Protein AF-A0A2C5XQR0-F1 (afdb_monomer_lite)

pLDDT: mean 91.1, std 6.61, range [59.66, 98.12]

Radius of gyration: 17.62 Å; chains: 1; bounding box: 35×45×52 Å

Foldseek 3Di:
DVVVVQCVVQVVPDDPQDRSNVVVCLLVLNQVVCQCVPPDDPLFQRAFGQDRHDDPDDDDDDPPDDPDDPADPPQAFEAEDAFEAASPPRHGQPPKDWDWDDDSPDQKIWIWIDGPQFDIGTAMAGEPPDPCLVPPSRVRRDPSRYWHWAADPDDPRHRTYTYDYGHTYGPVD

Structure (mmCIF, N/CA/C/O backbone):
data_AF-A0A2C5XQR0-F1
#
_entry.id   AF-A0A2C5XQR0-F1
#
loop_
_atom_site.group_PDB
_atom_site.id
_atom_site.type_symbol
_atom_site.label_atom_id
_atom_site.label_alt_id
_atom_site.label_comp_id
_atom_site.label_asym_id
_atom_site.label_entity_id
_atom_site.label_seq_id
_atom_site.pdbx_PDB_ins_code
_atom_site.Cartn_x
_atom_site.Cartn_y
_atom_site.Cartn_z
_atom_site.occupancy
_atom_site.B_iso_or_equiv
_atom_site.auth_seq_id
_atom_site.auth_comp_id
_atom_site.auth_asym_id
_atom_site.auth_atom_id
_atom_site.pdbx_PDB_model_num
ATOM 1 N N . MET A 1 1 ? 16.659 8.920 -31.257 1.00 88.81 1 MET A N 1
ATOM 2 C CA . MET A 1 1 ? 15.585 8.007 -31.726 1.00 88.81 1 MET A CA 1
ATOM 3 C C . MET A 1 1 ? 15.300 6.824 -30.797 1.00 88.81 1 MET A C 1
ATOM 5 O O . MET A 1 1 ? 14.167 6.366 -30.807 1.00 88.81 1 MET A O 1
ATOM 9 N N . HIS A 1 2 ? 16.253 6.315 -30.003 1.00 94.88 2 HIS A N 1
ATOM 10 C CA . HIS A 1 2 ? 16.014 5.140 -29.145 1.00 94.88 2 HIS A CA 1
ATOM 11 C C . HIS A 1 2 ? 14.958 5.356 -28.047 1.00 94.88 2 HIS A C 1
ATOM 13 O O . HIS A 1 2 ? 14.070 4.523 -27.933 1.00 94.88 2 HIS A O 1
ATOM 19 N N . GLY A 1 3 ? 14.965 6.491 -27.333 1.00 92.50 3 GLY A N 1
ATOM 20 C CA . GLY A 1 3 ? 13.944 6.784 -26.310 1.00 92.50 3 GLY A CA 1
ATOM 21 C C . GLY A 1 3 ? 12.514 6.832 -26.865 1.00 92.50 3 GLY A C 1
ATOM 22 O O . GLY A 1 3 ? 11.609 6.221 -26.314 1.00 92.50 3 GLY A O 1
ATOM 23 N N . LEU A 1 4 ? 12.317 7.450 -28.036 1.00 94.62 4 LEU A N 1
ATOM 24 C CA . LEU A 1 4 ? 11.018 7.435 -28.724 1.00 94.62 4 LEU A CA 1
ATOM 25 C C . LEU A 1 4 ? 10.580 6.014 -29.110 1.00 94.62 4 LEU A C 1
ATOM 27 O O . LEU A 1 4 ? 9.403 5.682 -29.026 1.00 94.62 4 LEU A O 1
ATOM 31 N N . ARG A 1 5 ? 11.521 5.165 -29.545 1.00 96.38 5 ARG A N 1
ATOM 32 C CA . ARG A 1 5 ? 11.224 3.760 -29.852 1.00 96.38 5 ARG A CA 1
ATOM 33 C C . ARG A 1 5 ? 10.846 2.978 -28.598 1.00 96.38 5 ARG A C 1
ATOM 35 O O . ARG A 1 5 ? 9.932 2.174 -28.695 1.00 96.38 5 ARG A O 1
ATOM 42 N N . LEU A 1 6 ? 11.506 3.234 -27.467 1.00 95.94 6 LEU A N 1
ATOM 43 C CA . LEU A 1 6 ? 11.184 2.626 -26.176 1.00 95.94 6 LEU A CA 1
ATOM 44 C C . LEU A 1 6 ? 9.759 2.982 -25.739 1.00 95.94 6 LEU A C 1
ATOM 46 O O . LEU A 1 6 ? 8.970 2.074 -25.518 1.00 95.94 6 LEU A O 1
ATOM 50 N N . MET A 1 7 ? 9.402 4.271 -25.717 1.00 95.44 7 MET A N 1
ATOM 51 C CA . MET A 1 7 ? 8.051 4.714 -25.333 1.00 95.44 7 MET A CA 1
ATOM 52 C C . MET A 1 7 ? 6.971 4.123 -26.249 1.00 95.44 7 MET A C 1
ATOM 54 O O . MET A 1 7 ? 5.978 3.573 -25.782 1.00 95.44 7 MET A O 1
ATOM 58 N N . ASN A 1 8 ? 7.190 4.168 -27.568 1.00 96.31 8 ASN A N 1
ATOM 59 C CA . ASN A 1 8 ? 6.261 3.566 -28.527 1.00 96.31 8 ASN A CA 1
ATOM 60 C C . ASN A 1 8 ? 6.166 2.043 -28.379 1.00 96.31 8 ASN A C 1
ATOM 62 O O . ASN A 1 8 ? 5.129 1.468 -28.692 1.00 96.31 8 ASN A O 1
ATOM 66 N N . TRP A 1 9 ? 7.255 1.379 -27.994 1.00 96.50 9 TRP A N 1
ATOM 67 C CA . TRP A 1 9 ? 7.266 -0.060 -27.772 1.00 96.50 9 TRP A CA 1
ATOM 68 C C . TRP A 1 9 ? 6.499 -0.417 -26.502 1.00 96.50 9 TRP A C 1
ATOM 70 O O . TRP A 1 9 ? 5.597 -1.238 -26.611 1.00 96.50 9 TRP A O 1
ATOM 80 N N . ALA A 1 10 ? 6.772 0.254 -25.378 1.00 96.25 10 ALA A N 1
ATOM 81 C CA . ALA A 1 10 ? 6.063 0.079 -24.109 1.00 96.25 10 ALA A CA 1
ATOM 82 C C . ALA A 1 10 ? 4.541 0.193 -24.301 1.00 96.25 10 ALA A C 1
ATOM 84 O O . ALA A 1 10 ? 3.811 -0.751 -24.020 1.00 96.25 10 ALA A O 1
ATOM 85 N N . GLY A 1 11 ? 4.067 1.269 -24.938 1.00 95.75 11 GLY A N 1
ATOM 86 C CA . GLY A 1 11 ? 2.634 1.434 -25.205 1.00 95.75 11 GLY A CA 1
ATOM 87 C C . GLY A 1 11 ? 2.026 0.386 -26.152 1.00 95.75 11 GLY A C 1
ATOM 88 O O . GLY A 1 11 ? 0.831 0.129 -26.085 1.00 95.75 11 GLY A O 1
ATOM 89 N N . ARG A 1 12 ? 2.816 -0.240 -27.040 1.00 96.31 12 ARG A N 1
ATOM 90 C CA . ARG A 1 12 ? 2.332 -1.295 -27.959 1.00 96.31 12 ARG A CA 1
ATOM 91 C C . ARG A 1 12 ? 2.250 -2.675 -27.322 1.00 96.31 12 ARG A C 1
ATOM 93 O O . ARG A 1 12 ? 1.536 -3.520 -27.852 1.00 96.31 12 ARG A O 1
ATOM 100 N N . ILE A 1 13 ? 3.047 -2.927 -26.287 1.00 95.94 13 ILE A N 1
ATOM 101 C CA . ILE A 1 13 ? 3.047 -4.203 -25.564 1.00 95.94 13 ILE A CA 1
ATOM 102 C C . ILE A 1 13 ? 2.142 -4.171 -24.329 1.00 95.94 13 ILE A C 1
ATOM 104 O O . ILE A 1 13 ? 1.935 -5.226 -23.734 1.00 95.94 13 ILE A O 1
ATOM 108 N N . SER A 1 14 ? 1.630 -2.993 -23.952 1.00 95.25 14 SER A N 1
ATOM 109 C CA . SER A 1 14 ? 0.595 -2.861 -22.930 1.00 95.25 14 SER A CA 1
ATOM 110 C C . SER A 1 14 ? -0.750 -3.421 -23.406 1.00 95.25 14 SER A C 1
ATOM 112 O O . SER A 1 14 ? -1.128 -3.272 -24.570 1.00 95.25 14 SER A O 1
ATOM 114 N N . ASP A 1 15 ? -1.491 -4.015 -22.477 1.00 92.38 15 ASP A N 1
ATOM 115 C CA . ASP A 1 15 ? -2.858 -4.508 -22.629 1.00 92.38 15 ASP A CA 1
ATOM 116 C C . ASP A 1 15 ? -3.652 -4.321 -21.314 1.00 92.38 15 ASP A C 1
ATOM 118 O O . ASP A 1 15 ? -3.251 -3.562 -20.434 1.00 92.38 15 ASP A O 1
ATOM 122 N N . ASP A 1 16 ? -4.806 -4.977 -21.175 1.00 86.06 16 ASP A N 1
ATOM 123 C CA . ASP A 1 16 ? -5.667 -4.895 -19.986 1.00 86.06 16 ASP A CA 1
ATOM 124 C C . ASP A 1 16 ? -5.057 -5.538 -18.726 1.00 86.06 16 ASP A C 1
ATOM 126 O O . ASP A 1 16 ? -5.558 -5.340 -17.618 1.00 86.06 16 ASP A O 1
ATOM 130 N N . ARG A 1 17 ? -3.988 -6.324 -18.878 1.00 84.56 17 ARG A N 1
ATOM 131 C CA . ARG A 1 17 ? -3.322 -7.062 -17.796 1.00 84.56 17 ARG A CA 1
ATOM 132 C C . ARG A 1 17 ? -1.903 -6.581 -17.538 1.00 84.56 17 ARG A C 1
ATOM 134 O O . ARG A 1 17 ? -1.385 -6.815 -16.445 1.00 84.56 17 ARG A O 1
ATOM 141 N N . ARG A 1 18 ? -1.278 -5.953 -18.525 1.00 88.69 18 ARG A N 1
ATOM 142 C CA . ARG A 1 18 ? 0.109 -5.510 -18.513 1.00 88.69 18 ARG A CA 1
ATOM 143 C C . ARG A 1 18 ? 0.166 -4.041 -18.900 1.00 88.69 18 ARG A C 1
ATOM 145 O O . ARG A 1 18 ? -0.138 -3.705 -20.035 1.00 88.69 18 ARG A O 1
ATOM 152 N N . ASP A 1 19 ? 0.640 -3.188 -17.999 1.00 91.19 19 ASP A N 1
ATOM 153 C CA . ASP A 1 19 ? 0.912 -1.789 -18.326 1.00 91.19 19 ASP A CA 1
ATOM 154 C C . ASP A 1 19 ? 2.414 -1.494 -18.269 1.00 91.19 19 ASP A C 1
ATOM 156 O O . ASP A 1 19 ? 2.992 -1.209 -17.223 1.00 91.19 19 ASP A O 1
ATOM 160 N N . GLU A 1 20 ? 3.063 -1.580 -19.426 1.00 94.88 20 GLU A N 1
ATOM 161 C CA . GLU A 1 20 ? 4.498 -1.317 -19.572 1.00 94.88 20 GLU A CA 1
ATOM 162 C C . GLU A 1 20 ? 4.825 0.171 -19.637 1.00 94.88 20 GLU A C 1
ATOM 164 O O . GLU A 1 20 ? 5.984 0.555 -19.489 1.00 94.88 20 GLU A O 1
ATOM 169 N N . SER A 1 21 ? 3.817 1.021 -19.851 1.00 92.94 21 SER A N 1
ATOM 170 C CA . SER A 1 21 ? 4.009 2.466 -19.748 1.00 92.94 21 SER A CA 1
ATOM 171 C C . SER A 1 21 ? 4.106 2.867 -18.282 1.00 92.94 21 SER A C 1
ATOM 173 O O . SER A 1 21 ? 5.001 3.636 -17.943 1.00 92.94 21 SER A O 1
ATOM 175 N N . LEU A 1 22 ? 3.255 2.289 -17.426 1.00 91.38 22 LEU A N 1
ATOM 176 C CA . LEU A 1 22 ? 3.355 2.432 -15.974 1.00 91.38 22 LEU A CA 1
ATOM 177 C C . LEU A 1 22 ? 4.695 1.888 -15.463 1.00 91.38 22 LEU A C 1
ATOM 179 O O . LEU A 1 22 ? 5.490 2.657 -14.947 1.00 91.38 22 LEU A O 1
ATOM 183 N N . LEU A 1 23 ? 5.040 0.630 -15.765 1.00 92.50 23 LEU A N 1
ATOM 184 C CA . LEU A 1 23 ? 6.326 0.043 -15.346 1.00 92.50 23 LEU A CA 1
ATOM 185 C C . LEU A 1 23 ? 7.552 0.880 -15.752 1.00 92.50 23 LEU A C 1
ATOM 187 O O . LEU A 1 23 ? 8.527 0.970 -15.006 1.00 92.50 23 LEU A O 1
ATOM 191 N N . LEU A 1 24 ? 7.528 1.490 -16.941 1.00 93.69 24 LEU A N 1
ATOM 192 C CA . LEU A 1 24 ? 8.596 2.388 -17.377 1.00 93.69 24 LEU A CA 1
ATOM 193 C C . LEU A 1 24 ? 8.660 3.660 -16.518 1.00 93.69 24 LEU A C 1
ATOM 195 O O . LEU A 1 24 ? 9.754 4.127 -16.212 1.00 93.69 24 LEU A O 1
ATOM 199 N N . VAL A 1 25 ? 7.513 4.236 -16.165 1.00 93.44 25 VAL A N 1
ATOM 200 C CA . VAL A 1 25 ? 7.399 5.426 -15.308 1.00 93.44 25 VAL A CA 1
ATOM 201 C C . VAL A 1 25 ? 7.865 5.117 -13.879 1.00 93.44 25 VAL A C 1
ATOM 203 O O . VAL A 1 25 ? 8.597 5.933 -13.314 1.00 93.44 25 VAL A O 1
ATOM 206 N N . ASP A 1 26 ? 7.542 3.937 -13.348 1.00 92.62 26 ASP A N 1
ATOM 207 C CA . ASP A 1 26 ? 7.951 3.472 -12.014 1.00 92.62 26 ASP A CA 1
ATOM 208 C C . ASP A 1 26 ? 9.476 3.346 -11.931 1.00 92.62 26 ASP A C 1
ATOM 210 O O . ASP A 1 26 ? 10.112 3.936 -11.061 1.00 92.62 26 ASP A O 1
ATOM 214 N N . VAL A 1 27 ? 10.094 2.660 -12.903 1.00 92.69 27 VAL A N 1
ATOM 215 C CA . VAL A 1 27 ? 11.558 2.466 -12.964 1.00 92.69 27 VAL A CA 1
ATOM 216 C C . VAL A 1 27 ? 12.316 3.779 -13.187 1.00 92.69 27 VAL A C 1
ATOM 218 O O . VAL A 1 27 ? 13.495 3.897 -12.853 1.00 92.69 27 VAL A O 1
ATOM 221 N N . LEU A 1 28 ? 11.667 4.789 -13.766 1.00 94.06 28 LEU A N 1
ATOM 222 C CA . LEU A 1 28 ? 12.232 6.134 -13.885 1.00 94.06 28 LEU A CA 1
ATOM 223 C C . LEU A 1 28 ? 12.022 6.984 -12.619 1.00 94.06 28 LEU A C 1
ATOM 225 O O . LEU A 1 28 ? 12.517 8.111 -12.577 1.00 94.06 28 LEU A O 1
ATOM 229 N N . GLY A 1 29 ? 11.299 6.474 -11.617 1.00 93.25 29 GLY A N 1
ATOM 230 C CA . GLY A 1 29 ? 10.962 7.165 -10.371 1.00 93.25 29 GLY A CA 1
ATOM 231 C C . GLY A 1 29 ? 9.923 8.275 -10.532 1.00 93.25 29 GLY A C 1
ATOM 232 O O . GLY A 1 29 ? 9.740 9.086 -9.626 1.00 93.25 29 GLY A O 1
ATOM 233 N N . LEU A 1 30 ? 9.254 8.356 -11.686 1.00 94.25 30 LEU A N 1
ATOM 234 C CA . LEU A 1 30 ? 8.314 9.438 -11.961 1.00 94.25 30 LEU A CA 1
ATOM 235 C C . LEU A 1 30 ? 6.988 9.243 -11.211 1.00 94.25 30 LEU A C 1
ATOM 237 O O . LEU A 1 30 ? 6.417 10.238 -10.775 1.00 94.25 30 LEU A O 1
ATOM 241 N N . GLU A 1 31 ? 6.523 8.003 -11.018 1.00 93.44 31 GLU A N 1
ATOM 242 C CA . GLU A 1 31 ? 5.325 7.741 -10.203 1.00 93.44 31 GLU A CA 1
ATOM 243 C C . GLU A 1 31 ? 5.569 8.146 -8.744 1.00 93.44 31 GLU A C 1
ATOM 245 O O . GLU A 1 31 ? 4.833 8.974 -8.216 1.00 93.44 31 GLU A O 1
ATOM 250 N N . THR A 1 32 ? 6.660 7.666 -8.141 1.00 93.94 32 THR A N 1
ATOM 251 C CA . THR A 1 32 ? 7.085 8.031 -6.780 1.00 93.94 32 THR A CA 1
ATOM 252 C C . THR A 1 32 ? 7.224 9.542 -6.611 1.00 93.94 32 THR A C 1
ATOM 254 O O . THR A 1 32 ? 6.722 10.107 -5.645 1.00 93.94 32 THR A O 1
ATOM 257 N N . LEU A 1 33 ? 7.839 10.234 -7.576 1.00 94.62 33 LEU A N 1
ATOM 258 C CA . LEU A 1 33 ? 7.957 11.690 -7.516 1.00 94.62 33 LEU A CA 1
ATOM 259 C C . LEU A 1 33 ? 6.586 12.384 -7.532 1.00 94.62 33 LEU A C 1
ATOM 261 O O . LEU A 1 33 ? 6.387 13.373 -6.829 1.00 94.62 33 LEU A O 1
ATOM 265 N N . VAL A 1 34 ? 5.648 11.911 -8.355 1.00 94.00 34 VAL A N 1
ATOM 266 C CA . VAL A 1 34 ? 4.288 12.467 -8.398 1.00 94.00 34 VAL A CA 1
ATOM 267 C C . VAL A 1 34 ? 3.547 12.177 -7.093 1.00 94.00 34 VAL A C 1
ATOM 269 O O . VAL A 1 34 ? 2.905 13.088 -6.572 1.00 94.00 34 VAL A O 1
ATOM 272 N N . ASP A 1 35 ? 3.662 10.965 -6.549 1.00 93.19 35 ASP A N 1
ATOM 273 C CA . ASP A 1 35 ? 3.119 10.584 -5.239 1.00 93.19 35 ASP A CA 1
ATOM 274 C C . ASP A 1 35 ? 3.609 11.545 -4.144 1.00 93.19 35 ASP A C 1
ATOM 276 O O . ASP A 1 35 ? 2.798 12.220 -3.509 1.00 93.19 35 ASP A O 1
ATOM 280 N N . ASP A 1 36 ? 4.925 11.726 -4.016 1.00 91.94 36 ASP A N 1
ATOM 281 C CA . ASP A 1 36 ? 5.524 12.613 -3.012 1.00 91.94 36 ASP A CA 1
ATOM 282 C C . ASP A 1 36 ? 5.054 14.067 -3.142 1.00 91.94 36 ASP A C 1
ATOM 284 O O . ASP A 1 36 ? 4.781 14.734 -2.142 1.00 91.94 36 ASP A O 1
ATOM 288 N N . LEU A 1 37 ? 4.938 14.573 -4.373 1.00 92.44 37 LEU A N 1
ATOM 289 C CA . LEU A 1 37 ? 4.529 15.956 -4.630 1.00 92.44 37 LEU A CA 1
ATOM 290 C C . LEU A 1 37 ? 3.038 16.209 -4.395 1.00 92.44 37 LEU A C 1
ATOM 292 O O . LEU A 1 37 ? 2.652 17.360 -4.187 1.00 92.44 37 LEU A O 1
ATOM 296 N N . THR A 1 38 ? 2.198 15.179 -4.500 1.00 90.06 38 THR A N 1
ATOM 297 C CA . THR A 1 38 ? 0.736 15.347 -4.518 1.00 90.06 38 THR A CA 1
ATOM 298 C C . THR A 1 38 ? 0.040 14.805 -3.279 1.00 90.06 38 THR A C 1
ATOM 300 O O . THR A 1 38 ? -1.001 15.346 -2.905 1.00 90.06 38 THR A O 1
ATOM 303 N N . LEU A 1 39 ? 0.596 13.769 -2.646 1.00 86.75 39 LEU A N 1
ATOM 304 C CA . LEU A 1 39 ? -0.048 13.024 -1.563 1.00 86.75 39 LEU A CA 1
ATOM 305 C C . LEU A 1 39 ? 0.731 13.052 -0.243 1.00 86.75 39 LEU A C 1
ATOM 307 O O . LEU A 1 39 ? 0.176 12.675 0.789 1.00 86.75 39 LEU A O 1
ATOM 311 N N . GLY A 1 40 ? 1.980 13.529 -0.245 1.00 75.38 40 GLY A N 1
ATOM 312 C CA . GLY A 1 40 ? 2.784 13.649 0.967 1.00 75.38 40 GLY A CA 1
ATOM 313 C C . GLY A 1 40 ? 2.085 14.480 2.048 1.00 75.38 40 GLY A C 1
ATOM 314 O O . GLY A 1 40 ? 1.843 15.675 1.874 1.00 75.38 40 GLY A O 1
ATOM 315 N N . ASN A 1 41 ? 1.789 13.857 3.191 1.00 77.19 41 ASN A N 1
ATOM 316 C CA . ASN A 1 41 ? 1.195 14.519 4.348 1.00 77.19 41 ASN A CA 1
ATOM 317 C C . ASN A 1 41 ? 1.890 14.066 5.638 1.00 77.19 41 ASN A C 1
ATOM 319 O O . ASN A 1 41 ? 1.818 12.902 6.018 1.00 77.19 41 ASN A O 1
ATOM 323 N N . ALA A 1 42 ? 2.537 15.003 6.334 1.00 76.62 42 ALA A N 1
ATOM 324 C CA . ALA A 1 42 ? 3.322 14.713 7.532 1.00 76.62 42 ALA A CA 1
ATOM 325 C C . ALA A 1 42 ? 2.488 14.272 8.753 1.00 76.62 42 ALA A C 1
ATOM 327 O O . ALA A 1 42 ? 3.057 13.733 9.702 1.00 76.62 42 ALA A O 1
ATOM 328 N N . SER A 1 43 ? 1.173 14.527 8.782 1.00 82.38 43 SER A N 1
ATOM 329 C CA . SER A 1 43 ? 0.307 14.110 9.897 1.00 82.38 43 SER A CA 1
ATOM 330 C C . SER A 1 43 ? -0.348 12.740 9.692 1.00 82.38 43 SER A C 1
ATOM 332 O O . SER A 1 43 ? -0.815 12.152 10.671 1.00 82.38 43 SER A O 1
ATOM 334 N N . ALA A 1 44 ? -0.358 12.221 8.462 1.00 93.38 44 ALA A N 1
ATOM 335 C CA . ALA A 1 44 ? -0.954 10.941 8.086 1.00 93.38 44 ALA A CA 1
ATOM 336 C C . ALA A 1 44 ? 0.120 9.875 7.805 1.00 93.38 44 ALA A C 1
ATOM 338 O O . ALA A 1 44 ? 1.316 10.164 7.769 1.00 93.38 44 ALA A O 1
ATOM 339 N N . THR A 1 45 ? -0.300 8.622 7.623 1.00 96.31 45 THR A N 1
ATOM 340 C CA . THR A 1 45 ? 0.599 7.557 7.162 1.00 96.31 45 THR A CA 1
ATOM 341 C C . THR A 1 45 ? 1.145 7.905 5.777 1.00 96.31 45 THR A C 1
ATOM 343 O O . THR A 1 45 ? 0.393 8.332 4.901 1.00 96.31 45 THR A O 1
ATOM 346 N N . ALA A 1 46 ? 2.452 7.708 5.580 1.00 95.44 46 ALA A N 1
ATOM 347 C CA . ALA A 1 46 ? 3.105 7.998 4.311 1.00 95.44 46 ALA A CA 1
ATOM 348 C C . ALA A 1 46 ? 2.488 7.175 3.169 1.00 95.44 46 ALA A C 1
ATOM 350 O O . ALA A 1 46 ? 2.216 5.979 3.312 1.00 95.44 46 ALA A O 1
ATOM 351 N N . THR A 1 47 ? 2.267 7.820 2.029 1.00 95.50 47 THR A N 1
ATOM 352 C CA . THR A 1 47 ? 1.813 7.149 0.811 1.00 95.50 47 THR A CA 1
ATOM 353 C C . THR A 1 47 ? 2.962 6.407 0.138 1.00 95.50 47 THR A C 1
ATOM 355 O O . THR A 1 47 ? 4.135 6.643 0.434 1.00 95.50 47 THR A O 1
ATOM 358 N N . SER A 1 48 ? 2.627 5.493 -0.761 1.00 94.75 48 SER A N 1
ATOM 359 C CA . SER A 1 48 ? 3.564 4.885 -1.700 1.00 94.75 48 SER A CA 1
ATOM 360 C C . SER A 1 48 ? 2.799 4.491 -2.960 1.00 94.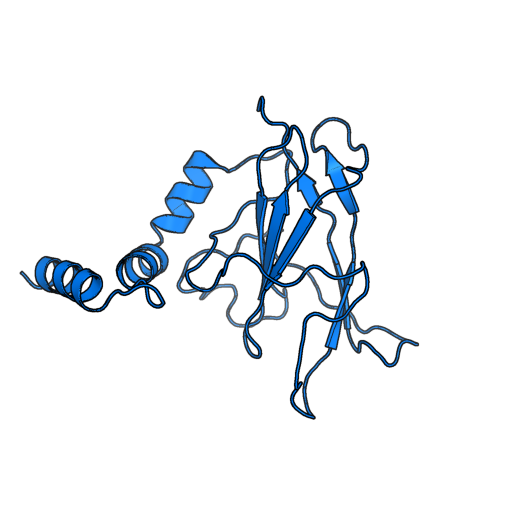75 48 SER A C 1
ATOM 362 O O . SER A 1 48 ? 1.567 4.441 -2.967 1.00 94.75 48 SER A O 1
ATOM 364 N N . ILE A 1 49 ? 3.529 4.208 -4.031 1.00 93.25 49 ILE A N 1
ATOM 365 C CA . ILE A 1 49 ? 2.949 3.911 -5.336 1.00 93.25 49 ILE A CA 1
ATOM 366 C C . ILE A 1 49 ? 2.032 2.679 -5.307 1.00 93.25 49 ILE A C 1
ATOM 368 O O . ILE A 1 49 ? 2.218 1.753 -4.510 1.00 93.25 49 ILE A O 1
ATOM 372 N N . LEU A 1 50 ? 1.046 2.641 -6.207 1.00 90.38 50 LEU A N 1
ATOM 373 C CA . LEU A 1 50 ? 0.114 1.512 -6.308 1.00 90.38 50 LEU A CA 1
ATOM 374 C C . LEU A 1 50 ? 0.788 0.283 -6.927 1.00 90.38 50 LEU A C 1
ATOM 376 O O . LEU A 1 50 ? 0.524 -0.853 -6.523 1.00 90.38 50 LEU A O 1
ATOM 380 N N . GLY A 1 51 ? 1.649 0.519 -7.916 1.00 84.94 51 GLY A N 1
ATOM 381 C CA . GLY A 1 51 ? 2.229 -0.520 -8.750 1.00 84.94 51 GLY A CA 1
ATOM 382 C C . GLY A 1 51 ? 1.208 -1.195 -9.686 1.00 84.94 51 GLY A C 1
ATOM 383 O O . GLY A 1 51 ? -0.012 -1.039 -9.567 1.00 84.94 51 GLY A O 1
ATOM 384 N N . PRO A 1 52 ? 1.681 -2.013 -10.638 1.00 86.19 52 PRO A N 1
ATOM 385 C CA . PRO A 1 52 ? 0.865 -2.519 -11.749 1.00 86.19 52 PRO A CA 1
ATOM 386 C C . PRO A 1 52 ? -0.001 -3.739 -11.392 1.00 86.19 52 PRO A C 1
ATOM 388 O O . PRO A 1 52 ? -0.789 -4.225 -12.214 1.00 86.19 52 PRO A O 1
ATOM 391 N N . MET A 1 53 ? 0.180 -4.290 -10.189 1.00 87.62 53 MET A N 1
ATOM 392 C CA . MET A 1 53 ? -0.370 -5.593 -9.802 1.00 87.62 53 MET A CA 1
ATOM 393 C C . MET A 1 53 ? -1.694 -5.504 -9.049 1.00 87.62 53 MET A C 1
ATOM 395 O O . MET A 1 53 ? -2.334 -6.537 -8.850 1.00 87.62 53 MET A O 1
ATOM 399 N N . TRP A 1 54 ? -2.143 -4.301 -8.679 1.00 90.94 54 TRP A N 1
ATOM 400 C CA . TRP A 1 54 ? -3.454 -4.139 -8.063 1.00 90.94 54 TRP A CA 1
ATOM 401 C C . TRP A 1 54 ? -4.567 -4.576 -9.026 1.00 90.94 54 TRP A C 1
ATOM 403 O O . TRP A 1 54 ? -4.513 -4.355 -10.244 1.00 90.94 54 TRP A O 1
ATOM 413 N N . ARG A 1 55 ? -5.594 -5.225 -8.477 1.00 87.94 55 ARG A N 1
ATOM 414 C CA . ARG A 1 55 ? -6.775 -5.675 -9.214 1.00 87.94 55 ARG A CA 1
ATOM 415 C C . ARG A 1 55 ? -8.017 -5.332 -8.411 1.00 87.94 55 ARG A C 1
ATOM 417 O O . ARG A 1 55 ? -8.106 -5.641 -7.230 1.00 87.94 55 ARG A O 1
ATOM 424 N N . ALA A 1 56 ? -8.993 -4.732 -9.082 1.00 89.00 56 ALA A N 1
ATOM 425 C CA . ALA A 1 56 ? -10.281 -4.440 -8.475 1.00 89.00 56 ALA A CA 1
ATOM 426 C C . ALA A 1 56 ? -11.044 -5.727 -8.118 1.00 89.00 56 ALA A C 1
ATOM 428 O O . ALA A 1 56 ? -10.902 -6.753 -8.787 1.00 89.00 56 ALA A O 1
ATOM 429 N N . ASN A 1 57 ? -11.945 -5.617 -7.139 1.00 88.25 57 ASN A N 1
ATOM 430 C CA . ASN A 1 57 ? -12.864 -6.679 -6.716 1.00 88.25 57 ASN A CA 1
ATOM 431 C C . ASN A 1 57 ? -12.163 -7.910 -6.118 1.00 88.25 57 ASN A C 1
ATOM 433 O O . ASN A 1 57 ? -12.589 -9.045 -6.349 1.00 88.25 57 ASN A O 1
ATOM 437 N N . ALA A 1 58 ? -11.102 -7.693 -5.336 1.00 90.25 58 ALA A N 1
ATOM 438 C CA . ALA A 1 58 ? -10.613 -8.725 -4.433 1.00 90.25 58 ALA A CA 1
ATOM 439 C C . ALA A 1 58 ? -11.766 -9.200 -3.520 1.00 90.25 58 ALA A C 1
ATOM 441 O O . ALA A 1 58 ? -12.619 -8.399 -3.126 1.00 90.25 58 ALA A O 1
ATOM 442 N N . PRO A 1 59 ? -11.849 -10.502 -3.203 1.00 92.06 59 PRO A N 1
ATOM 443 C CA . PRO A 1 59 ? -12.932 -11.007 -2.371 1.00 92.06 59 PRO A CA 1
ATOM 444 C C . PRO A 1 59 ? -12.838 -10.426 -0.956 1.00 92.06 59 PRO A C 1
ATOM 446 O O . PRO A 1 59 ? -11.767 -10.417 -0.346 1.00 92.06 59 PRO A O 1
ATOM 449 N N . ILE A 1 60 ? -13.982 -9.976 -0.440 1.00 93.19 60 ILE A N 1
ATOM 450 C CA . ILE A 1 60 ?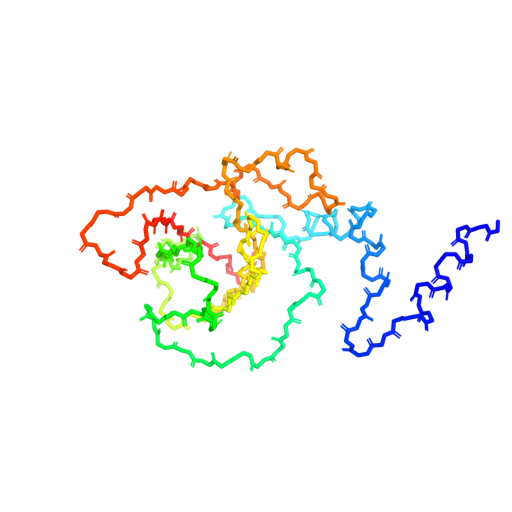 -14.121 -9.458 0.923 1.00 93.19 60 ILE A CA 1
ATOM 451 C C . ILE A 1 60 ? -13.910 -10.605 1.913 1.00 93.19 60 ILE A C 1
ATOM 453 O O . ILE A 1 60 ? -14.384 -11.723 1.693 1.00 93.19 60 ILE A O 1
ATOM 457 N N . ARG A 1 61 ? -13.185 -10.329 2.998 1.00 93.56 61 ARG A N 1
ATOM 458 C CA . ARG A 1 61 ? -12.890 -11.290 4.063 1.00 93.56 61 ARG A CA 1
ATOM 459 C C . ARG A 1 61 ? -13.141 -10.670 5.427 1.00 93.56 61 ARG A C 1
ATOM 461 O O . ARG A 1 61 ? -12.981 -9.465 5.597 1.00 93.56 61 ARG A O 1
ATOM 468 N N . ASP A 1 62 ? -13.466 -11.520 6.393 1.00 94.31 62 ASP A N 1
ATOM 469 C CA . ASP A 1 62 ? -13.544 -11.121 7.794 1.00 94.31 62 ASP A CA 1
ATOM 470 C C . ASP A 1 62 ? -12.143 -10.802 8.332 1.00 94.31 62 ASP A C 1
ATOM 472 O O . ASP A 1 62 ? -11.159 -11.456 7.963 1.00 94.31 62 ASP A O 1
ATOM 476 N N . ASN A 1 63 ? -12.051 -9.831 9.242 1.00 93.50 63 ASN A N 1
ATOM 477 C CA . ASN A 1 63 ? -10.790 -9.466 9.885 1.00 93.50 63 ASN A CA 1
ATOM 478 C C . ASN A 1 63 ? -10.144 -10.685 10.580 1.00 93.50 63 ASN A C 1
ATOM 480 O O . ASN A 1 63 ? -10.817 -11.462 11.259 1.00 93.50 63 ASN A O 1
ATOM 484 N N . GLY A 1 64 ? -8.833 -10.856 10.395 1.00 91.25 64 GLY A N 1
ATOM 485 C CA . GLY A 1 64 ? -8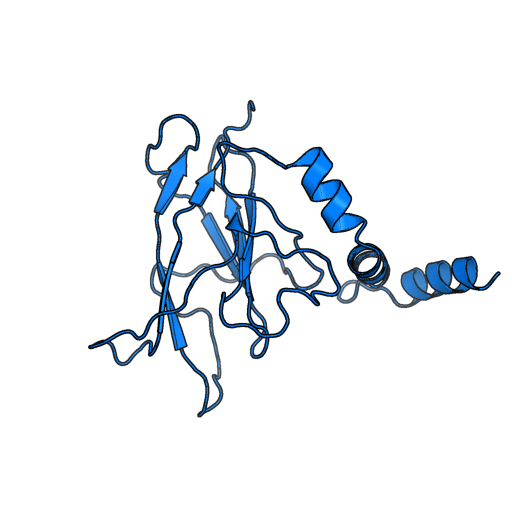.061 -12.003 10.880 1.00 91.25 64 GLY A CA 1
ATOM 486 C C . GLY A 1 64 ? -8.074 -13.228 9.957 1.00 91.25 64 GLY A C 1
ATOM 487 O O . GLY A 1 64 ? -7.419 -14.225 10.269 1.00 91.25 64 GLY A O 1
ATOM 488 N N . SER A 1 65 ? -8.783 -13.176 8.825 1.00 92.19 65 SER A N 1
ATOM 489 C CA . SER A 1 65 ? -8.725 -14.226 7.802 1.00 92.19 65 SER A CA 1
ATOM 490 C C . SER A 1 65 ? -7.410 -14.176 7.012 1.00 92.19 65 SER A C 1
ATOM 492 O O . SER A 1 65 ? -6.913 -13.087 6.721 1.00 92.19 65 SER A O 1
ATOM 494 N N . PRO A 1 66 ? -6.858 -15.326 6.584 1.00 90.38 66 PRO A N 1
ATOM 495 C CA . PRO A 1 66 ? -5.679 -15.346 5.727 1.00 90.38 66 PRO A CA 1
ATOM 496 C C . PRO A 1 66 ? -5.992 -14.823 4.315 1.00 90.38 66 PRO A C 1
ATOM 498 O O . PRO A 1 66 ? -7.063 -15.085 3.759 1.00 90.38 66 PRO A O 1
ATOM 501 N N . ILE A 1 67 ? -5.022 -14.132 3.710 1.00 89.62 67 ILE A N 1
ATOM 502 C CA . ILE A 1 67 ? -5.089 -13.679 2.308 1.00 89.62 67 ILE A CA 1
ATOM 503 C C . ILE A 1 67 ? -4.357 -14.613 1.331 1.00 89.62 67 ILE A C 1
ATOM 505 O O . ILE A 1 67 ? -4.602 -14.545 0.131 1.00 89.62 67 ILE A O 1
ATOM 509 N N . GLY A 1 68 ? -3.459 -15.472 1.826 1.00 82.56 68 GLY A N 1
ATOM 510 C CA . GLY A 1 68 ? -2.697 -16.422 1.014 1.00 82.56 68 GLY A CA 1
ATOM 511 C C . GLY A 1 68 ? -3.476 -17.707 0.718 1.00 82.56 68 GLY A C 1
ATOM 512 O O . GLY A 1 68 ? -4.164 -18.235 1.590 1.00 82.56 68 GLY A O 1
ATOM 513 N N . PHE A 1 69 ? -3.320 -18.229 -0.500 1.00 80.00 69 PHE A N 1
ATOM 514 C CA . PHE A 1 69 ? -3.872 -19.509 -0.961 1.00 80.00 69 PHE A CA 1
ATOM 515 C C . PHE A 1 69 ? -2.738 -20.383 -1.488 1.00 80.00 69 PHE A C 1
ATOM 517 O O . PHE A 1 69 ? -1.767 -19.847 -2.019 1.00 80.00 69 PHE A O 1
ATOM 524 N N . ASP A 1 70 ? -2.863 -21.705 -1.341 1.00 83.12 70 ASP A N 1
ATOM 525 C CA . ASP A 1 70 ? -1.914 -22.688 -1.886 1.00 83.12 70 ASP A CA 1
ATOM 526 C C . ASP A 1 70 ? -0.444 -22.379 -1.546 1.00 83.12 70 ASP A C 1
ATOM 528 O O . ASP A 1 70 ? 0.443 -22.405 -2.401 1.00 83.12 70 ASP A O 1
ATOM 532 N N . LEU A 1 71 ? -0.197 -22.047 -0.274 1.00 83.38 71 LEU A N 1
ATOM 533 C CA . LEU A 1 71 ? 1.122 -21.644 0.203 1.00 83.38 71 LEU A CA 1
ATOM 534 C C . LEU A 1 71 ? 2.160 -22.764 -0.006 1.00 83.38 71 LEU A C 1
ATOM 536 O O . LEU A 1 71 ? 1.875 -23.926 0.306 1.00 83.38 71 LEU A O 1
ATOM 540 N N . PRO A 1 72 ? 3.377 -22.429 -0.480 1.00 84.88 72 PRO A N 1
ATOM 541 C CA . PRO A 1 72 ? 4.492 -23.366 -0.512 1.00 84.88 72 PRO A CA 1
ATOM 542 C C . PRO A 1 72 ? 4.749 -24.007 0.864 1.00 84.88 72 PRO A C 1
ATOM 544 O O . PRO A 1 72 ? 4.540 -23.354 1.888 1.00 84.88 72 PRO A O 1
ATOM 547 N N . PRO A 1 73 ? 5.242 -25.259 0.929 1.00 84.56 73 PRO A N 1
ATOM 548 C CA . PRO A 1 73 ? 5.524 -25.926 2.205 1.00 84.56 73 PRO A CA 1
ATOM 549 C C . PRO A 1 73 ? 6.530 -25.184 3.098 1.00 84.56 73 PRO A C 1
ATOM 551 O O . PRO A 1 73 ? 6.513 -25.340 4.317 1.00 84.56 73 PRO A O 1
ATOM 554 N N . ASP A 1 74 ? 7.418 -24.403 2.490 1.00 84.38 74 ASP A N 1
ATOM 555 C CA . ASP A 1 74 ? 8.443 -23.586 3.133 1.00 84.38 74 ASP A CA 1
ATOM 556 C C . ASP A 1 74 ? 8.013 -22.128 3.345 1.00 84.38 74 ASP A C 1
ATOM 558 O O . ASP A 1 74 ? 8.818 -21.325 3.814 1.00 84.38 74 ASP A O 1
ATOM 562 N N . ALA A 1 75 ? 6.752 -21.782 3.060 1.00 84.44 75 ALA A N 1
ATOM 563 C CA . ALA A 1 75 ? 6.246 -20.436 3.272 1.00 84.44 75 ALA A CA 1
ATOM 564 C C . ALA A 1 75 ? 6.384 -20.001 4.740 1.00 84.44 75 ALA A C 1
ATOM 566 O O . ALA A 1 75 ? 6.116 -20.747 5.697 1.00 84.44 75 ALA A O 1
ATOM 567 N N . GLU A 1 76 ? 6.783 -18.748 4.911 1.00 86.12 76 GLU A N 1
ATOM 568 C CA . GLU A 1 76 ? 6.785 -18.075 6.196 1.00 86.12 76 GLU A CA 1
ATOM 569 C C . GLU A 1 76 ? 5.518 -17.231 6.322 1.00 86.12 76 GLU A C 1
ATOM 571 O O . GLU A 1 76 ? 5.224 -16.384 5.482 1.00 86.12 76 GLU A O 1
ATOM 576 N N . THR A 1 77 ? 4.717 -17.522 7.345 1.00 89.12 77 THR A N 1
ATOM 577 C CA . THR A 1 77 ? 3.428 -16.869 7.563 1.00 89.12 77 THR A CA 1
ATOM 578 C C . THR A 1 77 ? 3.556 -15.748 8.582 1.00 89.12 77 THR A C 1
ATOM 580 O O . THR A 1 77 ? 4.174 -15.907 9.638 1.00 89.12 77 THR A O 1
ATOM 583 N N . VAL A 1 78 ? 2.918 -14.625 8.268 1.00 91.38 78 VAL A N 1
ATOM 584 C CA . VAL A 1 78 ? 2.926 -13.393 9.056 1.00 91.38 78 VAL A CA 1
ATOM 585 C C . VAL A 1 78 ? 1.514 -13.079 9.527 1.00 91.38 78 VAL A C 1
ATOM 587 O O . VAL A 1 78 ? 0.570 -13.114 8.738 1.00 91.38 78 VAL A O 1
ATOM 590 N N . PHE A 1 79 ? 1.377 -12.733 10.804 1.00 93.81 79 PHE A N 1
ATOM 591 C CA . PHE A 1 79 ? 0.172 -12.125 11.347 1.00 93.81 79 PHE A CA 1
ATOM 592 C C . PHE A 1 79 ? 0.336 -10.606 11.369 1.00 93.81 79 PHE A C 1
ATOM 594 O O . PHE A 1 79 ? 1.072 -10.065 12.190 1.00 93.81 79 PHE A O 1
ATOM 601 N N . MET A 1 80 ? -0.344 -9.927 10.451 1.00 94.31 80 MET A N 1
ATOM 602 C CA . MET A 1 80 ? -0.393 -8.471 10.408 1.00 94.31 80 MET A CA 1
ATOM 603 C C . MET A 1 80 ? -1.625 -7.964 11.158 1.00 94.31 80 MET A C 1
ATOM 605 O O . MET A 1 80 ? -2.735 -8.442 10.921 1.00 94.31 80 MET A O 1
ATOM 609 N N . HIS A 1 81 ? -1.438 -6.979 12.034 1.00 95.25 81 HIS A N 1
ATOM 610 C CA . HIS A 1 81 ? -2.528 -6.334 12.764 1.00 95.25 81 HIS A CA 1
ATOM 611 C C . HIS A 1 81 ? -2.270 -4.836 12.961 1.00 95.25 81 HIS A C 1
ATOM 613 O O . HIS A 1 81 ? -1.142 -4.366 12.849 1.00 95.25 81 HIS A O 1
ATOM 619 N N . GLY A 1 82 ? -3.317 -4.082 13.288 1.00 96.12 82 GLY A N 1
ATOM 620 C CA . GLY A 1 82 ? -3.220 -2.645 13.533 1.00 96.12 82 GLY A CA 1
ATOM 621 C C . GLY A 1 82 ? -4.586 -1.984 13.641 1.00 96.12 82 GLY A C 1
ATOM 622 O O . GLY A 1 82 ? -5.619 -2.653 13.543 1.00 96.12 82 GLY A O 1
ATOM 623 N N . THR A 1 83 ? -4.577 -0.670 13.842 1.00 97.56 83 THR A N 1
ATOM 624 C CA . THR A 1 83 ? -5.782 0.162 13.932 1.00 97.56 83 THR A CA 1
ATOM 625 C C . THR A 1 83 ? -5.752 1.258 12.876 1.00 97.56 83 THR A C 1
ATOM 627 O O . THR A 1 83 ? -4.727 1.907 12.685 1.00 97.56 83 THR A O 1
ATOM 630 N N . VAL A 1 84 ? -6.888 1.491 12.214 1.00 98.12 84 VAL A N 1
ATOM 631 C CA . VAL A 1 84 ? -7.076 2.650 11.333 1.00 98.12 84 VAL A CA 1
ATOM 632 C C . VAL A 1 84 ? -7.683 3.790 12.149 1.00 98.12 84 VAL A C 1
ATOM 634 O O . VAL A 1 84 ? -8.735 3.615 12.767 1.00 98.12 84 VAL A O 1
ATOM 637 N N . THR A 1 85 ? -7.031 4.948 12.160 1.00 97.88 85 THR A N 1
ATOM 638 C CA . THR A 1 85 ? -7.455 6.147 12.891 1.00 97.88 85 THR A CA 1
ATOM 639 C C . THR A 1 85 ? -7.451 7.380 11.995 1.00 97.88 85 THR A C 1
ATOM 641 O O . THR A 1 85 ? -6.772 7.430 10.967 1.00 97.88 85 THR A O 1
ATOM 644 N N . ASP A 1 86 ? -8.221 8.390 12.381 1.00 96.75 86 ASP A N 1
ATOM 645 C CA . ASP A 1 86 ? -8.138 9.714 11.774 1.00 96.75 86 ASP A CA 1
ATOM 646 C C . ASP A 1 86 ? -6.836 10.414 12.195 1.00 96.75 86 ASP A C 1
ATOM 648 O O . ASP A 1 86 ? -6.428 10.386 13.361 1.00 96.75 86 ASP A O 1
ATOM 652 N N . ALA A 1 87 ? -6.161 11.045 11.238 1.00 94.94 87 ALA A N 1
ATOM 653 C CA . ALA A 1 87 ? -4.854 11.648 11.456 1.00 94.94 87 ALA A CA 1
ATOM 654 C C . ALA A 1 87 ? -4.896 12.867 12.391 1.00 94.94 87 ALA A C 1
ATOM 656 O O . ALA A 1 87 ? -3.895 13.132 13.060 1.00 94.94 87 ALA A O 1
ATOM 657 N N . GLU A 1 88 ? -6.009 13.600 12.455 1.00 92.88 88 GLU A N 1
ATOM 658 C CA . GLU A 1 88 ? -6.116 14.841 13.229 1.00 92.88 88 GLU A CA 1
ATOM 659 C C . GLU A 1 88 ? -6.656 14.599 14.645 1.00 92.88 88 GLU A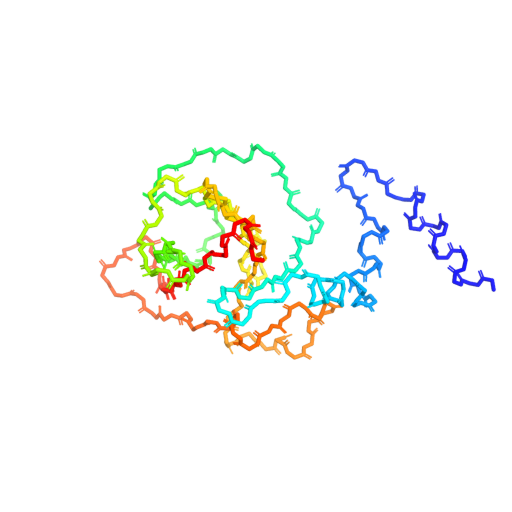 C 1
ATOM 661 O O . GLU A 1 88 ? -6.036 14.998 15.630 1.00 92.88 88 GLU A O 1
ATOM 666 N N . SER A 1 89 ? -7.792 13.916 14.752 1.00 94.50 89 SER A N 1
ATOM 667 C CA . SER A 1 89 ? -8.473 13.604 16.009 1.00 94.50 89 SER A CA 1
ATOM 668 C C . SER A 1 89 ? -7.875 12.401 16.741 1.00 94.50 89 SER A C 1
ATOM 670 O O . SER A 1 89 ? -7.969 12.331 17.965 1.00 94.50 89 SER A O 1
ATOM 672 N N . GLY A 1 90 ? -7.253 11.463 16.016 1.00 95.50 90 GLY A N 1
ATOM 673 C CA . GLY A 1 90 ? -6.758 10.196 16.563 1.00 95.50 90 GLY A CA 1
ATOM 674 C C . GLY A 1 90 ? -7.853 9.164 16.853 1.00 95.50 90 GLY A C 1
ATOM 675 O O . GLY A 1 90 ? -7.551 8.099 17.392 1.00 95.50 90 GLY A O 1
ATOM 676 N N . GLU A 1 91 ? -9.108 9.454 16.507 1.00 96.81 91 GLU A N 1
ATOM 677 C CA . GLU A 1 91 ? -10.233 8.552 16.749 1.00 96.81 91 GLU A CA 1
ATOM 678 C C . GLU A 1 91 ? -10.205 7.343 15.792 1.00 96.81 91 GLU A C 1
ATOM 680 O O . GLU A 1 91 ? -9.852 7.494 14.617 1.00 96.81 91 GLU A O 1
ATOM 685 N N . PRO A 1 92 ? -10.591 6.136 16.249 1.00 97.50 92 PRO A N 1
ATOM 686 C CA . PRO A 1 92 ? -10.697 4.964 15.386 1.00 97.50 92 PRO A CA 1
ATOM 687 C C . PRO A 1 92 ? -11.744 5.130 14.280 1.00 97.50 92 PRO A C 1
ATOM 689 O O . PRO A 1 92 ? -12.886 5.523 14.530 1.00 97.50 92 PRO A O 1
ATOM 692 N N . LEU A 1 93 ? -11.376 4.740 13.060 1.00 97.31 93 LEU A N 1
ATOM 693 C CA . LEU A 1 93 ? -12.260 4.765 11.899 1.00 97.31 93 LEU A CA 1
ATOM 694 C C . LEU A 1 93 ? -12.971 3.422 11.745 1.00 97.31 93 LEU A C 1
ATOM 696 O O . LEU A 1 93 ? -12.441 2.462 11.187 1.00 97.31 93 LEU A O 1
ATOM 700 N N . VAL A 1 94 ? -14.194 3.365 12.271 1.00 95.88 94 VAL A N 1
ATOM 701 C CA . VAL A 1 94 ? -15.083 2.206 12.128 1.00 95.88 94 VAL A CA 1
ATOM 702 C C . VAL A 1 94 ? -15.493 2.049 10.661 1.00 95.88 94 VAL A C 1
ATOM 704 O O . VAL A 1 94 ? -15.698 3.038 9.959 1.00 95.88 94 VAL A O 1
ATOM 707 N N . ASP A 1 95 ? -15.606 0.798 10.213 1.00 94.25 95 ASP A N 1
ATOM 708 C CA . ASP A 1 95 ? -15.956 0.419 8.837 1.00 94.25 95 ASP A CA 1
ATOM 709 C C . ASP A 1 95 ? -14.945 0.878 7.767 1.00 94.25 95 ASP A C 1
ATOM 711 O O . ASP A 1 95 ? -15.280 0.948 6.584 1.00 94.25 95 ASP A O 1
ATOM 715 N N . ALA A 1 96 ? -13.697 1.171 8.156 1.00 96.75 96 ALA A N 1
ATOM 716 C CA . ALA A 1 96 ? -12.614 1.360 7.197 1.00 96.75 96 ALA A CA 1
ATOM 717 C C . ALA A 1 96 ? -12.359 0.063 6.409 1.00 96.75 96 ALA A C 1
ATOM 719 O O . ALA A 1 96 ? -12.191 -1.018 6.980 1.00 96.75 96 ALA A O 1
ATOM 720 N N . GLU A 1 97 ? -12.301 0.179 5.086 1.00 95.88 97 GLU A N 1
ATOM 721 C CA . GLU A 1 97 ? -11.971 -0.919 4.185 1.00 95.88 97 GLU A CA 1
ATOM 722 C C . GLU A 1 97 ? -10.459 -0.970 3.972 1.00 95.88 97 GLU A C 1
ATOM 724 O O . GLU A 1 97 ? -9.846 0.046 3.639 1.00 95.88 97 GLU A O 1
ATOM 729 N N . VAL A 1 98 ? -9.863 -2.154 4.125 1.00 96.25 98 VAL A N 1
ATOM 730 C CA . VAL A 1 98 ? -8.433 -2.396 3.898 1.00 96.25 98 VAL A CA 1
ATOM 731 C C . VAL A 1 98 ? -8.283 -3.463 2.820 1.00 96.25 98 VAL A C 1
ATOM 733 O O . VAL A 1 98 ? -8.575 -4.638 3.043 1.00 96.25 98 VAL A O 1
ATOM 736 N N . ASP A 1 99 ? -7.835 -3.044 1.642 1.00 96.25 99 ASP A N 1
ATOM 737 C CA . ASP A 1 99 ? -7.466 -3.921 0.536 1.00 96.25 99 ASP A CA 1
ATOM 738 C C . ASP A 1 99 ? -5.966 -4.229 0.617 1.00 96.25 99 ASP A C 1
ATOM 740 O O . ASP A 1 99 ? -5.147 -3.322 0.780 1.00 96.25 99 ASP A O 1
ATOM 744 N N . VAL A 1 100 ? -5.611 -5.513 0.543 1.00 94.62 100 VAL A N 1
ATOM 745 C CA . VAL A 1 100 ? -4.254 -6.012 0.799 1.00 94.62 100 VAL A CA 1
ATOM 746 C C . VAL A 1 100 ? -3.837 -6.959 -0.312 1.00 94.62 100 VAL A C 1
ATOM 748 O O . VAL A 1 100 ? -4.547 -7.916 -0.629 1.00 94.62 100 VAL A O 1
ATOM 751 N N . TRP A 1 101 ? -2.649 -6.736 -0.868 1.00 93.12 101 TRP A N 1
ATOM 752 C CA . TRP A 1 101 ? -2.048 -7.648 -1.834 1.00 93.12 101 TRP A CA 1
ATOM 753 C C . TRP A 1 101 ? -0.531 -7.704 -1.681 1.00 93.12 101 TRP A C 1
ATOM 755 O O . TRP A 1 101 ? 0.118 -6.780 -1.198 1.00 93.12 101 TRP A O 1
ATOM 765 N N . GLN A 1 102 ? 0.041 -8.826 -2.105 1.00 91.44 102 GLN A N 1
ATOM 766 C CA . GLN A 1 102 ? 1.478 -9.069 -2.081 1.00 91.44 102 GLN A CA 1
ATOM 767 C C . GLN A 1 102 ? 1.847 -10.106 -3.142 1.00 91.44 102 GLN A C 1
ATOM 769 O O . GLN A 1 102 ? 1.007 -10.904 -3.569 1.00 91.44 102 GLN A O 1
ATOM 774 N N . ALA A 1 103 ? 3.116 -10.129 -3.542 1.00 84.62 103 ALA A N 1
ATOM 775 C CA . ALA A 1 103 ? 3.673 -11.277 -4.250 1.00 84.62 103 ALA A CA 1
ATOM 776 C C . ALA A 1 103 ? 4.074 -12.373 -3.249 1.00 84.62 103 ALA A C 1
ATOM 778 O O . ALA A 1 103 ? 4.276 -12.109 -2.067 1.00 84.62 103 ALA A O 1
ATOM 779 N N . LEU A 1 104 ? 4.242 -13.610 -3.724 1.00 66.56 104 LEU A N 1
ATOM 780 C CA . LEU A 1 104 ? 4.686 -14.722 -2.870 1.00 66.56 104 LEU A CA 1
ATOM 781 C C . LEU A 1 104 ? 6.151 -14.598 -2.415 1.00 66.56 104 LEU A C 1
ATOM 783 O O . LEU A 1 104 ? 6.529 -15.226 -1.435 1.00 66.56 104 LEU A O 1
ATOM 787 N N . THR A 1 105 ? 6.978 -13.830 -3.131 1.00 60.59 105 THR A N 1
ATOM 788 C CA . THR A 1 105 ? 8.443 -13.803 -2.953 1.00 60.59 105 THR A CA 1
ATOM 789 C C . THR A 1 105 ? 9.020 -12.408 -2.713 1.00 60.59 105 THR A C 1
ATOM 791 O O . THR A 1 105 ? 10.240 -12.265 -2.679 1.00 60.59 105 THR A O 1
ATOM 794 N N . ASN A 1 106 ? 8.182 -11.373 -2.590 1.00 63.53 106 ASN A N 1
ATOM 795 C CA . ASN A 1 106 ? 8.646 -9.993 -2.430 1.00 63.53 106 ASN A CA 1
ATOM 796 C C . ASN A 1 106 ? 8.474 -9.534 -0.980 1.00 63.53 106 ASN A C 1
ATOM 798 O O . ASN A 1 106 ? 7.490 -9.870 -0.330 1.00 63.53 106 ASN A O 1
ATOM 802 N N . ALA A 1 107 ? 9.428 -8.739 -0.498 1.00 74.56 107 ALA A N 1
ATOM 803 C CA . ALA A 1 107 ? 9.559 -8.334 0.903 1.00 74.56 107 ALA A CA 1
ATOM 804 C C . ALA A 1 107 ? 8.678 -7.134 1.312 1.00 74.56 107 ALA A C 1
ATOM 806 O O . ALA A 1 107 ? 9.031 -6.400 2.237 1.00 74.56 107 ALA A O 1
ATOM 807 N N . HIS A 1 108 ? 7.577 -6.891 0.597 1.00 90.81 108 HIS A N 1
ATOM 808 C CA . HIS A 1 108 ? 6.650 -5.812 0.924 1.00 90.81 108 HIS A CA 1
ATOM 809 C C . HIS A 1 108 ? 5.191 -6.217 0.752 1.00 90.81 108 HIS A C 1
ATOM 811 O O . HIS A 1 108 ? 4.846 -7.086 -0.053 1.00 90.81 108 HIS A O 1
ATOM 817 N N . ILE A 1 109 ? 4.338 -5.551 1.523 1.00 93.81 109 ILE A N 1
ATOM 818 C CA . ILE A 1 109 ? 2.890 -5.739 1.538 1.00 93.81 109 ILE A CA 1
ATOM 819 C C . ILE A 1 109 ? 2.264 -4.432 1.080 1.00 93.81 109 ILE A C 1
ATOM 821 O O . ILE A 1 109 ? 2.548 -3.381 1.654 1.00 93.81 109 ILE A O 1
ATOM 825 N N . HIS A 1 110 ? 1.411 -4.487 0.064 1.00 95.62 110 HIS A N 1
ATOM 826 C CA . HIS A 1 110 ? 0.657 -3.320 -0.359 1.00 95.62 110 HIS A CA 1
ATOM 827 C C . HIS A 1 110 ? -0.648 -3.205 0.412 1.00 95.62 110 HIS A C 1
ATOM 829 O O . HIS A 1 110 ? -1.324 -4.206 0.669 1.00 95.62 110 HIS A O 1
ATOM 835 N N . LEU A 1 111 ? -1.023 -1.963 0.699 1.00 96.75 111 LEU A N 1
ATOM 836 C CA . LEU A 1 111 ? -2.267 -1.624 1.359 1.00 96.75 111 LEU A CA 1
ATOM 837 C C . LEU A 1 111 ? -2.959 -0.502 0.599 1.00 96.75 111 LEU A C 1
ATOM 839 O O . LEU A 1 111 ? -2.343 0.500 0.227 1.00 96.75 111 LEU A O 1
ATOM 843 N N . LYS A 1 112 ? -4.269 -0.640 0.437 1.00 97.00 112 LYS A N 1
ATOM 844 C CA . LYS A 1 112 ? -5.143 0.445 0.018 1.00 97.00 112 LYS A CA 1
ATOM 845 C C . LYS A 1 112 ? -6.293 0.566 0.999 1.00 97.00 112 LYS A C 1
ATOM 847 O O . LYS A 1 112 ? -7.061 -0.373 1.174 1.00 97.00 112 LYS A O 1
ATOM 852 N N . ILE A 1 113 ? -6.404 1.725 1.633 1.00 97.25 113 ILE A N 1
ATOM 853 C CA . ILE A 1 113 ? -7.346 1.962 2.717 1.00 97.25 113 ILE A CA 1
ATOM 854 C C . ILE A 1 113 ? -8.341 3.029 2.289 1.00 97.25 113 ILE A C 1
ATOM 856 O O . ILE A 1 113 ? -7.952 4.090 1.798 1.00 97.25 113 ILE A O 1
ATOM 860 N N . ASN A 1 114 ? -9.625 2.746 2.493 1.00 96.19 114 ASN A N 1
ATOM 861 C CA . ASN A 1 114 ? -10.704 3.701 2.279 1.00 96.19 114 ASN A CA 1
ATOM 862 C C . ASN A 1 114 ? -11.532 3.830 3.556 1.00 96.19 114 ASN A C 1
ATOM 864 O O . ASN A 1 114 ? -11.919 2.835 4.162 1.00 96.19 114 ASN A O 1
ATOM 868 N N . ALA A 1 115 ? -11.853 5.062 3.930 1.00 97.12 115 ALA A N 1
ATOM 869 C CA . ALA A 1 115 ? -12.804 5.356 4.990 1.00 97.12 115 ALA A CA 1
ATOM 870 C C . ALA A 1 115 ? -13.650 6.560 4.574 1.00 97.12 115 ALA A C 1
ATOM 872 O O . ALA A 1 115 ? -13.186 7.456 3.869 1.00 97.12 115 ALA A O 1
ATOM 873 N N . LYS A 1 116 ? -14.914 6.587 4.995 1.00 95.19 116 LYS A N 1
ATOM 874 C CA . LYS A 1 116 ? -15.832 7.675 4.643 1.00 95.19 116 LYS A CA 1
ATOM 875 C C . LYS A 1 116 ? -15.314 9.015 5.187 1.00 95.19 116 LYS A C 1
ATOM 877 O O . LYS A 1 116 ? -14.981 9.098 6.366 1.00 95.19 116 LYS A O 1
ATOM 882 N N . GLY A 1 117 ? -15.296 10.058 4.353 1.00 94.12 117 GLY A N 1
ATOM 883 C CA . GLY A 1 117 ? -14.840 11.403 4.737 1.00 94.12 117 GLY A CA 1
ATOM 884 C C . GLY A 1 117 ? -13.317 11.560 4.821 1.00 94.12 117 GLY A C 1
ATOM 885 O O . GLY A 1 117 ? -12.842 12.572 5.329 1.00 94.12 117 GLY A O 1
ATOM 886 N N . HIS A 1 118 ? -12.560 10.572 4.337 1.00 95.25 118 HIS A N 1
ATOM 887 C CA . HIS A 1 118 ? -11.100 10.571 4.340 1.00 95.25 118 HIS A CA 1
ATOM 888 C C . HIS A 1 118 ? -10.564 10.349 2.931 1.00 95.25 118 HIS A C 1
ATOM 890 O O . HIS A 1 118 ? -11.185 9.674 2.105 1.00 95.25 118 HIS A O 1
ATOM 896 N N . LYS A 1 119 ? -9.373 10.882 2.663 1.00 93.19 119 LYS A N 1
ATOM 897 C CA . LYS A 1 119 ? -8.667 10.598 1.417 1.00 93.19 119 LYS A CA 1
ATOM 898 C C . LYS A 1 119 ? -8.264 9.117 1.386 1.00 93.19 119 LYS A C 1
ATOM 900 O O . LYS A 1 119 ? -7.744 8.618 2.387 1.00 93.19 119 LYS A O 1
ATOM 905 N N . PRO A 1 120 ? -8.460 8.412 0.256 1.00 94.06 120 PRO A N 1
ATOM 906 C CA . PRO A 1 120 ? -7.909 7.077 0.080 1.00 94.06 120 PRO A CA 1
ATOM 907 C C . PRO A 1 120 ? -6.398 7.080 0.298 1.00 94.06 120 PRO A C 1
ATOM 909 O O . PRO A 1 120 ? -5.695 7.935 -0.243 1.00 94.06 120 PRO A O 1
ATOM 912 N N . LEU A 1 121 ? -5.901 6.101 1.044 1.00 96.19 121 LEU A N 1
ATOM 913 C CA . LEU A 1 121 ? -4.472 5.887 1.238 1.00 96.19 121 LEU A CA 1
ATOM 914 C C . LEU A 1 121 ? -4.037 4.689 0.406 1.00 96.19 121 LEU A C 1
ATOM 916 O O . LEU A 1 121 ? -4.593 3.604 0.554 1.00 96.19 121 LEU A O 1
ATOM 920 N N . VAL A 1 122 ? -3.028 4.878 -0.438 1.00 96.62 122 VAL A N 1
ATOM 921 C CA . VAL A 1 122 ? -2.254 3.786 -1.032 1.00 96.62 122 VAL A CA 1
ATOM 922 C C . VAL A 1 122 ? -0.872 3.830 -0.402 1.00 96.62 122 VAL A C 1
ATOM 924 O O . VAL A 1 122 ? -0.247 4.888 -0.352 1.00 96.62 122 VAL A O 1
ATOM 927 N N . THR A 1 123 ? -0.425 2.704 0.140 1.00 96.69 123 THR A N 1
ATOM 928 C CA . THR A 1 123 ? 0.879 2.606 0.791 1.00 96.69 123 THR A CA 1
ATOM 929 C C . THR A 1 123 ? 1.441 1.191 0.708 1.00 96.69 123 THR A C 1
ATOM 931 O O . THR A 1 123 ? 0.786 0.258 0.233 1.00 96.69 123 THR A O 1
ATOM 934 N N . GLN A 1 124 ? 2.683 1.041 1.150 1.00 95.62 124 GLN A N 1
ATOM 935 C CA . GLN A 1 124 ? 3.409 -0.217 1.188 1.00 95.62 124 GLN A CA 1
ATOM 936 C C . GLN A 1 124 ? 4.140 -0.335 2.522 1.00 95.62 124 GLN A C 1
ATOM 938 O O . GLN A 1 124 ? 4.596 0.664 3.065 1.00 95.62 124 GLN A O 1
ATOM 943 N N . ILE A 1 125 ? 4.271 -1.553 3.038 1.00 94.81 125 ILE A N 1
ATOM 944 C CA . ILE A 1 125 ? 5.103 -1.862 4.202 1.00 94.81 125 ILE A CA 1
ATOM 945 C C . ILE A 1 125 ? 6.286 -2.692 3.733 1.00 94.81 125 ILE A C 1
ATOM 947 O O . ILE A 1 125 ? 6.085 -3.687 3.041 1.00 94.81 125 ILE A O 1
ATOM 951 N N . PHE A 1 126 ? 7.491 -2.328 4.159 1.00 94.00 126 PHE A N 1
ATOM 952 C CA . PHE A 1 126 ? 8.728 -3.027 3.824 1.00 94.00 126 PHE A CA 1
ATOM 953 C C . PHE A 1 126 ? 9.362 -3.637 5.070 1.00 94.00 126 PHE A C 1
ATOM 955 O O . PHE A 1 126 ? 9.432 -2.981 6.107 1.00 94.00 126 PHE A O 1
ATOM 962 N N . ASP A 1 127 ? 9.874 -4.861 4.978 1.00 92.75 127 ASP A N 1
ATOM 963 C CA . ASP A 1 127 ? 10.656 -5.438 6.075 1.00 92.75 127 ASP A CA 1
ATOM 964 C C . ASP A 1 127 ? 12.016 -4.737 6.215 1.00 92.75 127 ASP A C 1
ATOM 966 O O . ASP A 1 127 ? 12.796 -4.708 5.262 1.00 92.75 127 ASP A O 1
ATOM 970 N N . VAL A 1 128 ? 12.327 -4.219 7.409 1.00 92.75 128 VAL A N 1
ATOM 971 C CA . VAL A 1 128 ? 13.634 -3.621 7.756 1.00 92.75 128 VAL A CA 1
ATOM 972 C C . VAL A 1 128 ? 14.815 -4.566 7.520 1.00 92.75 128 VAL A C 1
ATOM 974 O O . VAL A 1 128 ? 15.944 -4.096 7.389 1.00 92.75 128 VAL A O 1
ATOM 977 N N . GLU A 1 129 ? 14.589 -5.881 7.507 1.00 90.50 129 GLU A N 1
ATOM 978 C CA . GLU A 1 129 ? 15.642 -6.880 7.293 1.00 90.50 129 GLU A CA 1
ATOM 979 C C . GLU A 1 129 ? 15.891 -7.191 5.810 1.00 90.50 129 GLU A C 1
ATOM 981 O O . GLU A 1 129 ? 16.845 -7.897 5.472 1.00 90.50 129 GLU A O 1
ATOM 986 N N . CYS A 1 130 ? 15.082 -6.634 4.902 1.00 89.19 130 CYS A N 1
ATOM 987 C CA . CYS A 1 130 ? 15.247 -6.847 3.472 1.00 89.19 130 CYS A CA 1
ATOM 988 C C . CYS A 1 130 ? 16.589 -6.263 2.972 1.00 89.19 130 CYS A C 1
ATOM 990 O O . CYS A 1 130 ? 16.854 -5.068 3.129 1.00 89.19 130 CYS A O 1
ATOM 992 N N . PRO A 1 131 ? 17.441 -7.054 2.290 1.00 89.50 131 PRO A N 1
ATOM 993 C CA . PRO A 1 131 ? 18.739 -6.575 1.807 1.00 89.50 131 PRO A CA 1
ATOM 994 C C . PRO A 1 131 ? 18.631 -5.618 0.608 1.00 89.50 131 PRO A C 1
ATOM 996 O O . PRO A 1 131 ? 19.631 -5.022 0.213 1.00 89.50 131 PRO A O 1
ATOM 999 N N . TYR A 1 132 ? 17.440 -5.479 0.018 1.00 89.56 132 TYR A N 1
ATOM 1000 C CA . TYR A 1 132 ? 17.203 -4.704 -1.202 1.00 89.56 132 TYR A CA 1
ATOM 1001 C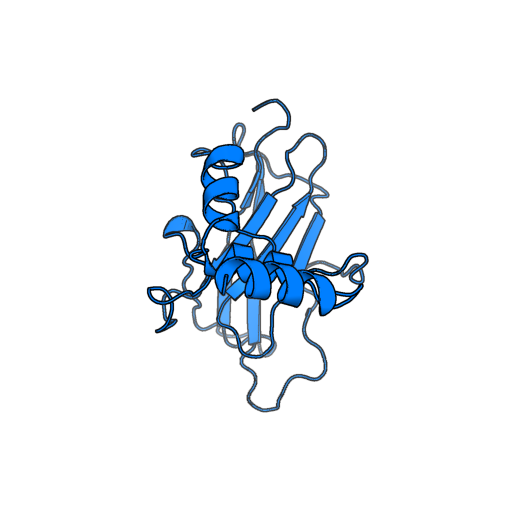 C . TYR A 1 132 ? 16.513 -3.357 -0.961 1.00 89.56 132 TYR A C 1
ATOM 1003 O O . TYR A 1 132 ? 16.193 -2.682 -1.933 1.00 89.56 132 TYR A O 1
ATOM 1011 N N . LEU A 1 133 ? 16.300 -2.939 0.294 1.00 89.06 133 LEU A N 1
ATOM 1012 C CA . LEU A 1 133 ? 15.604 -1.678 0.605 1.00 89.06 133 LEU A CA 1
ATOM 1013 C C . LEU A 1 133 ? 16.239 -0.458 -0.077 1.00 89.06 133 LEU A C 1
ATOM 1015 O O . LEU A 1 133 ? 15.536 0.392 -0.604 1.00 89.06 133 LEU A O 1
ATOM 1019 N N . GLU A 1 134 ? 17.570 -0.403 -0.111 1.00 87.38 134 GLU A N 1
ATOM 1020 C CA . GLU A 1 134 ? 18.332 0.701 -0.718 1.00 87.38 134 GLU A CA 1
ATOM 1021 C C . GLU A 1 134 ? 18.476 0.571 -2.246 1.00 87.38 134 GLU A C 1
ATOM 1023 O O . GLU A 1 134 ? 19.086 1.414 -2.902 1.00 87.38 134 GLU A O 1
ATOM 1028 N N . GLN A 1 135 ? 17.981 -0.526 -2.821 1.00 89.00 135 GLN A N 1
ATOM 1029 C CA . GLN A 1 135 ? 18.097 -0.864 -4.242 1.00 89.00 135 GLN A CA 1
ATOM 1030 C C . GLN A 1 135 ? 16.728 -1.091 -4.881 1.00 89.00 135 GLN A C 1
ATOM 1032 O O . GLN A 1 135 ? 16.627 -1.775 -5.903 1.00 89.00 135 GLN A O 1
ATOM 1037 N N . ASP A 1 136 ? 15.680 -0.531 -4.281 1.00 89.12 136 ASP A N 1
ATOM 1038 C CA . ASP A 1 136 ? 14.352 -0.597 -4.856 1.00 89.12 136 ASP A CA 1
ATOM 1039 C C . ASP A 1 136 ? 14.318 0.137 -6.201 1.00 89.12 136 ASP A C 1
ATOM 1041 O O . ASP A 1 136 ? 14.617 1.327 -6.309 1.00 89.12 136 ASP A O 1
ATOM 1045 N N . VAL A 1 137 ? 13.953 -0.605 -7.243 1.00 90.06 137 VAL A N 1
ATOM 1046 C CA . VAL A 1 137 ? 13.953 -0.126 -8.628 1.00 90.06 137 VAL A CA 1
ATOM 1047 C C . VAL A 1 137 ? 12.868 0.912 -8.889 1.00 90.06 137 VAL A C 1
ATOM 1049 O O . VAL A 1 137 ? 12.983 1.651 -9.862 1.00 90.06 137 VAL A O 1
ATOM 1052 N N . ALA A 1 138 ? 11.830 0.950 -8.049 1.00 90.25 138 ALA A N 1
ATOM 1053 C CA . ALA A 1 138 ? 10.725 1.896 -8.152 1.00 90.25 138 ALA A CA 1
ATOM 1054 C C . ALA A 1 138 ? 10.871 3.101 -7.207 1.00 90.25 138 ALA A C 1
ATOM 1056 O O . ALA A 1 138 ? 10.057 4.023 -7.253 1.00 90.25 138 ALA A O 1
ATOM 1057 N N . PHE A 1 139 ? 11.919 3.133 -6.375 1.00 92.50 139 PHE A N 1
ATOM 1058 C CA . PHE A 1 139 ? 12.172 4.203 -5.403 1.00 92.50 139 PHE A CA 1
ATOM 1059 C C . PHE A 1 139 ? 11.023 4.413 -4.395 1.00 92.50 139 PHE A C 1
ATOM 1061 O O . PHE A 1 139 ? 10.868 5.496 -3.846 1.00 92.50 139 PHE A O 1
ATOM 1068 N N . ALA A 1 140 ? 10.209 3.389 -4.153 1.00 92.12 140 ALA A N 1
ATOM 1069 C CA . ALA A 1 140 ? 8.983 3.434 -3.363 1.00 92.12 140 ALA A CA 1
ATOM 1070 C C . ALA A 1 140 ? 9.217 3.303 -1.845 1.00 92.12 140 ALA A C 1
ATOM 1072 O O . ALA A 1 140 ? 8.300 3.548 -1.053 1.00 92.12 140 ALA A O 1
ATOM 1073 N N . VAL A 1 141 ? 10.424 2.893 -1.439 1.00 92.56 141 VAL A N 1
ATOM 1074 C CA . VAL A 1 141 ? 10.814 2.714 -0.034 1.00 92.56 141 VAL A CA 1
ATOM 1075 C C . VAL A 1 141 ? 10.984 4.069 0.654 1.00 92.56 141 VAL A C 1
ATOM 1077 O O . VAL A 1 141 ? 11.818 4.881 0.259 1.00 92.56 141 VAL A O 1
ATOM 1080 N N . LYS A 1 142 ? 10.241 4.270 1.746 1.00 93.19 142 LYS A N 1
ATOM 1081 C CA . LYS A 1 142 ? 10.353 5.424 2.655 1.00 93.19 142 LYS A CA 1
ATOM 1082 C C . LYS A 1 142 ? 10.682 4.925 4.065 1.00 93.19 142 LYS A C 1
ATOM 1084 O O . LYS A 1 142 ? 10.297 3.811 4.420 1.00 93.19 142 LYS A O 1
ATOM 1089 N N . GLU A 1 143 ? 11.398 5.709 4.871 1.00 91.56 143 GLU A N 1
ATOM 1090 C CA . GLU A 1 143 ? 11.819 5.286 6.221 1.00 91.56 143 GLU A CA 1
ATOM 1091 C C . GLU A 1 143 ? 10.624 4.969 7.131 1.00 91.56 143 GLU A C 1
ATOM 1093 O O . GLU A 1 143 ? 10.652 3.999 7.883 1.00 91.56 143 GLU A O 1
ATOM 1098 N N . GLU A 1 144 ? 9.540 5.734 7.009 1.00 92.00 144 GLU A N 1
ATOM 1099 C CA . GLU A 1 144 ? 8.303 5.582 7.783 1.00 92.00 144 GLU A CA 1
ATOM 1100 C C . GLU A 1 144 ? 7.518 4.309 7.427 1.00 92.00 144 GLU A C 1
ATOM 1102 O O . GLU A 1 144 ? 6.601 3.910 8.148 1.00 92.00 144 GLU A O 1
ATOM 1107 N N . LEU A 1 145 ? 7.864 3.680 6.302 1.00 94.12 145 LEU A N 1
ATOM 1108 C CA . LEU A 1 145 ? 7.214 2.486 5.769 1.00 94.12 145 LEU A CA 1
ATOM 1109 C C . LEU A 1 145 ? 8.000 1.203 6.065 1.00 94.12 145 LEU A C 1
ATOM 1111 O O . LEU A 1 145 ? 7.538 0.105 5.748 1.00 94.12 145 LEU A O 1
ATOM 1115 N N . LYS A 1 146 ? 9.181 1.321 6.682 1.00 94.44 146 LYS A N 1
ATOM 1116 C CA . LYS A 1 146 ? 9.987 0.178 7.108 1.00 94.44 146 LYS A CA 1
ATOM 1117 C C . LYS A 1 146 ? 9.476 -0.337 8.459 1.00 94.44 146 LYS A C 1
ATOM 1119 O O . LYS A 1 146 ? 9.449 0.389 9.451 1.00 94.44 146 LYS A O 1
ATOM 1124 N N . VAL A 1 147 ? 9.099 -1.609 8.517 1.00 94.00 147 VAL A N 1
ATOM 1125 C CA . VAL A 1 147 ? 8.558 -2.280 9.707 1.00 94.00 147 VAL A CA 1
ATOM 1126 C C . VAL A 1 147 ? 9.388 -3.518 10.018 1.00 94.00 147 VAL A C 1
ATOM 1128 O O . VAL A 1 147 ? 9.928 -4.163 9.125 1.00 94.00 147 VAL A O 1
ATOM 1131 N N . ARG A 1 148 ? 9.512 -3.854 11.304 1.00 93.31 148 ARG A N 1
ATOM 1132 C CA . ARG A 1 148 ? 10.182 -5.080 11.739 1.00 93.31 148 ARG A CA 1
ATOM 1133 C C . ARG A 1 148 ? 9.180 -6.206 11.916 1.00 93.31 148 ARG A C 1
ATOM 1135 O O . ARG A 1 148 ? 8.238 -6.075 12.693 1.00 93.31 148 ARG A O 1
ATOM 1142 N N . PHE A 1 149 ? 9.459 -7.321 11.262 1.00 93.12 149 PHE A N 1
ATOM 1143 C CA . PHE A 1 149 ? 8.746 -8.571 11.447 1.00 93.12 149 PHE A CA 1
ATOM 1144 C C . PHE A 1 149 ? 9.380 -9.296 12.636 1.00 93.12 149 PHE A C 1
ATOM 1146 O O . PHE A 1 149 ? 10.597 -9.471 12.689 1.00 93.12 149 PHE A O 1
ATOM 1153 N N . VAL A 1 150 ? 8.579 -9.655 13.638 1.00 93.62 150 VAL A N 1
ATOM 1154 C CA . VAL A 1 150 ? 9.079 -10.273 14.877 1.00 93.62 150 VAL A CA 1
ATOM 1155 C C . VAL A 1 150 ? 8.560 -11.700 15.022 1.00 93.62 150 VAL A C 1
ATOM 1157 O O . VAL A 1 150 ? 7.441 -11.971 14.594 1.00 93.62 150 VAL A O 1
ATOM 1160 N N . PRO A 1 151 ? 9.322 -12.628 15.630 1.00 94.12 151 PRO A N 1
ATOM 1161 C CA . PRO A 1 151 ? 8.820 -13.964 15.928 1.00 94.12 151 PRO A CA 1
ATOM 1162 C C . PRO A 1 151 ? 7.547 -13.915 16.774 1.00 94.12 151 PRO A C 1
ATOM 1164 O O . PRO A 1 151 ? 7.490 -13.216 17.786 1.00 94.12 151 PRO A O 1
ATOM 1167 N N . ARG A 1 152 ? 6.545 -14.695 16.372 1.00 92.50 152 ARG A N 1
ATOM 1168 C CA . ARG A 1 152 ? 5.287 -14.857 17.097 1.00 92.50 152 ARG A CA 1
ATOM 1169 C C . ARG A 1 152 ? 5.295 -16.190 17.834 1.00 92.50 152 ARG A C 1
ATOM 1171 O O . ARG A 1 152 ? 5.417 -17.251 17.226 1.00 92.50 152 ARG A O 1
ATOM 1178 N N . GLU A 1 153 ? 5.146 -16.142 19.153 1.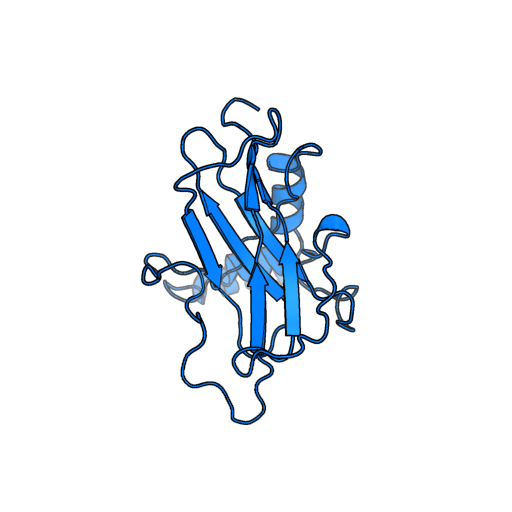00 89.56 153 GLU A N 1
ATOM 1179 C CA . GLU A 1 153 ? 5.062 -17.341 19.989 1.00 89.56 153 GLU A CA 1
ATOM 1180 C C . GLU A 1 153 ? 3.600 -17.734 20.249 1.00 89.56 153 GLU A C 1
ATOM 1182 O O . GLU A 1 153 ? 2.741 -16.887 20.483 1.00 89.56 153 GLU A O 1
ATOM 1187 N N . GLY A 1 154 ? 3.311 -19.039 20.250 1.00 83.25 154 GLY A N 1
ATOM 1188 C CA . GLY A 1 154 ? 2.023 -19.570 20.716 1.00 83.25 154 GLY A CA 1
ATOM 1189 C C . GLY A 1 154 ? 0.853 -19.537 19.722 1.00 83.25 154 GLY A C 1
ATOM 1190 O O . GLY A 1 154 ? -0.257 -19.884 20.121 1.00 83.25 154 GLY A O 1
ATOM 1191 N N . ASP A 1 155 ? 1.067 -19.182 18.449 1.00 81.75 155 ASP A N 1
ATOM 1192 C CA . ASP A 1 155 ? 0.053 -19.281 17.383 1.00 81.75 155 ASP A CA 1
ATOM 1193 C C . ASP A 1 155 ? 0.603 -20.082 16.196 1.00 81.75 155 ASP A C 1
ATOM 1195 O O . ASP A 1 155 ? 1.491 -19.630 15.481 1.00 81.75 155 ASP A O 1
ATOM 1199 N N . GLU A 1 156 ? 0.064 -21.278 15.955 1.00 79.31 156 GLU A N 1
ATOM 1200 C CA . GLU A 1 156 ? 0.519 -22.143 14.856 1.00 79.31 156 GLU A CA 1
ATOM 1201 C C . GLU A 1 156 ? 0.194 -21.576 13.462 1.00 79.31 156 GLU A C 1
ATOM 1203 O O . GLU A 1 156 ? 0.721 -22.061 12.461 1.00 79.31 156 GLU A O 1
ATOM 1208 N N . ARG A 1 157 ? -0.662 -20.547 13.368 1.00 82.62 157 ARG A N 1
ATOM 1209 C CA . ARG A 1 157 ? -1.075 -19.959 12.084 1.00 82.62 157 ARG A CA 1
ATOM 1210 C C . ARG A 1 157 ? -0.032 -19.006 11.502 1.00 82.62 157 ARG A C 1
ATOM 1212 O O . ARG A 1 157 ? -0.003 -18.821 10.285 1.00 82.62 157 ARG A O 1
ATOM 1219 N N . ALA A 1 158 ? 0.808 -18.402 12.340 1.00 88.44 158 ALA A N 1
ATOM 1220 C CA . ALA A 1 158 ? 1.779 -17.395 11.928 1.00 88.44 158 ALA A CA 1
ATOM 1221 C C . ALA A 1 158 ? 3.078 -17.519 12.723 1.00 88.44 158 ALA A C 1
ATOM 1223 O O . ALA A 1 158 ? 3.062 -17.502 13.949 1.00 88.44 158 ALA A O 1
ATOM 1224 N N . LYS A 1 159 ? 4.204 -17.615 12.010 1.00 89.75 159 LYS A N 1
ATOM 1225 C CA . LYS A 1 159 ? 5.548 -17.669 12.608 1.00 89.75 159 LYS A CA 1
ATOM 1226 C C . LYS A 1 159 ? 6.055 -16.285 12.997 1.00 89.75 159 LYS A C 1
ATOM 1228 O O . LYS A 1 159 ? 6.853 -16.159 13.923 1.00 89.75 159 LYS A O 1
ATOM 1233 N N . LEU A 1 160 ? 5.595 -15.266 12.278 1.00 92.94 160 LEU A N 1
ATOM 1234 C CA . LEU A 1 160 ? 5.973 -13.875 12.457 1.00 92.94 160 LEU A CA 1
ATOM 1235 C C . LEU A 1 160 ? 4.739 -13.016 12.750 1.00 92.94 160 LEU A C 1
ATOM 1237 O O . LEU A 1 160 ? 3.612 -13.370 12.403 1.00 92.94 160 LEU A O 1
ATOM 1241 N N . GLU A 1 161 ? 4.959 -11.862 13.357 1.00 94.12 161 GLU A N 1
ATOM 1242 C CA . GLU A 1 161 ? 3.963 -10.831 13.612 1.00 94.12 161 GLU A CA 1
ATOM 1243 C C . GLU A 1 161 ? 4.503 -9.467 13.187 1.00 94.12 161 GLU A C 1
ATOM 1245 O O . GLU A 1 161 ? 5.700 -9.192 13.308 1.00 94.12 161 GLU A O 1
ATOM 1250 N N . LEU A 1 162 ? 3.609 -8.613 12.694 1.00 93.06 162 LEU A N 1
ATOM 1251 C CA . LEU A 1 162 ? 3.878 -7.192 12.526 1.00 93.06 162 LEU A CA 1
ATOM 1252 C C . LEU A 1 162 ? 2.653 -6.372 12.936 1.00 93.06 162 LEU A C 1
ATOM 1254 O O . LEU A 1 162 ? 1.522 -6.661 12.537 1.00 93.06 162 LEU A O 1
ATOM 1258 N N . GLY A 1 163 ? 2.907 -5.337 13.730 1.00 94.69 163 GLY A N 1
ATOM 1259 C CA . GLY A 1 163 ? 1.927 -4.323 14.091 1.00 94.69 163 GLY A CA 1
ATOM 1260 C C . GLY A 1 163 ? 2.133 -3.077 13.238 1.00 94.69 163 GLY A C 1
ATOM 1261 O O . GLY A 1 163 ? 3.253 -2.567 13.172 1.00 94.69 163 GLY A O 1
ATOM 1262 N N . TYR A 1 164 ? 1.076 -2.580 12.599 1.00 96.06 164 TYR A N 1
ATOM 1263 C CA . TYR A 1 164 ? 1.134 -1.349 11.816 1.00 96.06 164 TYR A CA 1
ATOM 1264 C C . TYR A 1 164 ? -0.170 -0.557 11.911 1.00 96.06 164 TYR A C 1
ATOM 1266 O O . TYR A 1 164 ? -1.190 -0.942 11.338 1.00 96.06 164 TYR A O 1
ATOM 1274 N N . ASP A 1 165 ? -0.125 0.559 12.635 1.00 96.62 165 ASP A N 1
ATOM 1275 C CA . ASP A 1 165 ? -1.255 1.478 12.752 1.00 96.62 165 ASP A CA 1
ATOM 1276 C C . ASP A 1 165 ? -1.281 2.463 11.580 1.00 96.62 165 ASP A C 1
ATOM 1278 O O . ASP A 1 165 ? -0.249 2.968 11.131 1.00 96.62 165 ASP A O 1
ATOM 1282 N N . ILE A 1 166 ? -2.485 2.746 11.091 1.00 97.19 166 ILE A N 1
ATOM 1283 C CA . ILE A 1 166 ? -2.722 3.545 9.892 1.00 97.19 166 ILE A CA 1
ATOM 1284 C C . ILE A 1 166 ? -3.457 4.817 10.286 1.00 97.19 166 ILE A C 1
ATOM 1286 O O . ILE A 1 166 ? -4.508 4.759 10.916 1.00 97.19 166 ILE A O 1
ATOM 1290 N N . ARG A 1 167 ? -2.932 5.968 9.869 1.00 96.88 167 ARG A N 1
ATOM 1291 C CA . ARG A 1 167 ? -3.536 7.285 10.077 1.00 96.88 167 ARG A CA 1
ATOM 1292 C C . ARG A 1 167 ? -3.998 7.842 8.739 1.00 96.88 167 ARG A C 1
ATOM 1294 O O . ARG A 1 167 ? -3.169 8.059 7.856 1.00 96.88 167 ARG A O 1
ATOM 1301 N N . LEU A 1 168 ? -5.297 8.083 8.587 1.00 96.31 168 LEU A N 1
ATOM 1302 C CA . LEU A 1 168 ? -5.880 8.631 7.360 1.00 96.31 168 LEU A CA 1
ATOM 1303 C C . LEU A 1 168 ? -6.095 10.137 7.463 1.00 96.31 168 LEU A C 1
ATOM 1305 O O . LEU A 1 168 ? -6.588 10.631 8.471 1.00 96.31 168 LEU A O 1
ATOM 1309 N N . ALA A 1 169 ? -5.761 10.863 6.399 1.00 94.31 169 ALA A N 1
ATOM 1310 C CA . ALA A 1 169 ? -6.075 12.283 6.289 1.00 94.31 169 ALA A CA 1
ATOM 1311 C C . ALA A 1 169 ? -7.559 12.490 5.941 1.00 94.31 169 ALA A C 1
ATOM 1313 O O . ALA A 1 169 ? -8.098 11.790 5.078 1.00 94.31 169 ALA A O 1
ATOM 1314 N N . GLY A 1 170 ? -8.200 13.482 6.562 1.00 91.62 170 GLY A N 1
ATOM 1315 C CA . GLY A 1 170 ? -9.539 13.932 6.175 1.00 91.62 170 GLY A CA 1
ATOM 1316 C C . GLY A 1 170 ? -9.588 14.456 4.731 1.00 91.62 170 GLY A C 1
ATOM 1317 O O . GLY A 1 170 ? -8.575 14.884 4.178 1.00 91.62 170 GLY A O 1
ATOM 1318 N N . GLU A 1 171 ? -10.766 14.429 4.102 1.00 85.50 171 GLU A N 1
ATOM 1319 C CA . GLU A 1 171 ? -10.955 14.881 2.708 1.00 85.50 171 GLU A CA 1
ATOM 1320 C C . GLU A 1 171 ? -10.554 16.348 2.463 1.00 85.50 171 GLU A C 1
ATOM 1322 O O . GLU A 1 171 ? -10.075 16.677 1.375 1.00 85.50 171 GLU A O 1
ATOM 1327 N N . ASP A 1 172 ? -10.710 17.206 3.474 1.00 71.44 172 ASP A N 1
ATOM 1328 C CA . ASP A 1 172 ? -10.523 18.661 3.383 1.00 71.44 172 ASP A CA 1
ATOM 1329 C C . ASP A 1 172 ? -9.058 19.133 3.513 1.00 71.44 172 ASP A C 1
ATOM 1331 O O . ASP A 1 172 ? -8.797 20.336 3.412 1.00 71.44 172 ASP A O 1
ATOM 1335 N N . VAL A 1 173 ? -8.111 18.212 3.742 1.00 59.66 173 VAL A N 1
ATOM 1336 C CA . VAL A 1 173 ? -6.677 18.503 3.970 1.00 59.66 173 VAL A CA 1
ATOM 1337 C C . VAL A 1 173 ? -5.845 18.169 2.751 1.00 59.66 173 VAL A C 1
ATOM 1339 O O . VAL A 1 173 ? -5.663 16.962 2.494 1.00 59.66 173 VAL A O 1
#

Sequence (173 aa):
MHGLRLMNWAGRISDDRRDESLLLVDVLGLETLVDDLTLGNASATATSILGPMWRANAPIRDNGSPIGFDLPPDAETVFMHGTVTDAESGEPLVDAEVDVWQALTNAHIHLKINAKGHKPLVTQIFDVECPYLEQDVAFAVKEELKVRFVPREGDERAKLELGYDIRLAGEDV

Organism: NCBI:txid2004952

Secondary structure (DSSP, 8-state):
-HHHHHHHHHHHH--SS--HHHHHHHHTTHHHHHHHHHH--TTSPPP----TT--S-PPP--TT-----S--TTPPPEEEE--EEETTT--B-TT-EEEEE--SS-SEEEEEEE-TTB--EEEEEEETT-TTGGG-TT----GGGEE--EEPPS-TT-SEEEE--EEEPBTT-

InterPro domains:
  IPR000627 Intradiol ring-cleavage dioxygenase, C-terminal [PF00775] (106-170)
  IPR007535 Catechol dioxygenase, N-terminal [PF04444] (1-38)
  IPR015889 Intradiol ring-cleavage dioxygenase, core [G3DSA:2.60.130.10] (1-106)
  IPR015889 Intradiol ring-cleavage dioxygenase, core [G3DSA:2.60.130.10] (107-173)
  IPR015889 Intradiol ring-cleavage dioxygenase, core [SSF49482] (12-170)
  IPR050770 Intradiol Ring-Cleavage Dioxygenase [PTHR33711] (1-106)